Protein AF-A0A3D4YLE2-F1 (afdb_monomer_lite)

Secondary structure (DSSP, 8-state):
-HHHHHHHHHHHHTTS--SSPTT---TT-TTTT-PPPGGG--SSSHHHHHHHHHHHHHHHHHHHHHHHHHHHHHTTHHHHSPPTTHHHHHHHHHHHHTTS-SSPPP--SS-HHHHHHHHHHHHHHHHHHHHHHHHHSTTTTHHHHHHTTSHHHHHHHHHHTT-

Structure (mmCIF, N/CA/C/O backbone):
data_AF-A0A3D4YLE2-F1
#
_entry.id   AF-A0A3D4YLE2-F1
#
loop_
_atom_site.group_PDB
_atom_site.id
_atom_site.type_symbol
_atom_site.label_atom_id
_atom_site.label_alt_id
_atom_site.label_comp_id
_atom_site.label_asym_id
_atom_site.label_entity_id
_atom_site.label_seq_id
_atom_site.pdbx_PDB_ins_code
_atom_site.Cartn_x
_atom_site.Cartn_y
_atom_site.Cartn_z
_atom_site.occupancy
_atom_site.B_iso_or_equiv
_atom_site.auth_seq_id
_atom_site.auth_comp_id
_atom_site.auth_asym_id
_atom_site.auth_atom_id
_atom_site.pdbx_PDB_model_num
ATOM 1 N N . ALA A 1 1 ? -8.815 -11.668 -1.572 1.00 85.31 1 ALA A N 1
ATOM 2 C CA . ALA A 1 1 ? -8.161 -10.562 -2.307 1.00 85.31 1 ALA A CA 1
ATOM 3 C C . ALA A 1 1 ? -6.806 -10.183 -1.700 1.00 85.31 1 ALA A C 1
ATOM 5 O O . ALA A 1 1 ? -5.802 -10.423 -2.354 1.00 85.31 1 ALA A O 1
ATOM 6 N N . ILE A 1 2 ? -6.745 -9.672 -0.459 1.00 91.50 2 ILE A N 1
ATOM 7 C CA . ILE A 1 2 ? -5.508 -9.128 0.153 1.00 91.50 2 ILE A CA 1
ATOM 8 C C . ILE A 1 2 ? -4.336 -10.125 0.164 1.00 91.50 2 ILE A C 1
ATOM 10 O O . ILE A 1 2 ? -3.256 -9.784 -0.297 1.00 91.50 2 ILE A O 1
ATOM 14 N N . ILE A 1 3 ? -4.550 -11.372 0.598 1.00 94.38 3 ILE A N 1
ATOM 15 C CA . ILE A 1 3 ? -3.484 -12.396 0.638 1.00 94.38 3 ILE A CA 1
ATOM 16 C C . ILE A 1 3 ? -2.878 -12.633 -0.754 1.00 94.38 3 ILE A C 1
ATOM 18 O O . ILE A 1 3 ? -1.661 -12.692 -0.907 1.00 94.38 3 ILE A O 1
ATOM 22 N N . ILE A 1 4 ? -3.724 -12.716 -1.786 1.00 95.44 4 ILE A N 1
ATOM 23 C CA . ILE A 1 4 ? -3.273 -12.896 -3.170 1.00 95.44 4 ILE A CA 1
ATOM 24 C C . ILE A 1 4 ? -2.539 -11.641 -3.655 1.00 95.44 4 ILE A C 1
ATOM 26 O O . ILE A 1 4 ? -1.503 -11.773 -4.300 1.00 95.44 4 ILE A O 1
ATOM 30 N N . MET A 1 5 ? -3.025 -10.440 -3.321 1.00 95.75 5 MET A N 1
ATOM 31 C CA . MET A 1 5 ? -2.357 -9.171 -3.646 1.00 95.75 5 MET A CA 1
ATOM 32 C C . MET A 1 5 ? -0.956 -9.101 -3.047 1.00 95.75 5 MET A C 1
ATOM 34 O O . MET A 1 5 ? -0.002 -8.845 -3.777 1.00 95.75 5 MET A O 1
ATOM 38 N N . VAL A 1 6 ? -0.819 -9.388 -1.751 1.00 95.88 6 VAL A N 1
ATOM 39 C CA . VAL A 1 6 ? 0.472 -9.368 -1.054 1.00 95.88 6 VAL A CA 1
ATOM 40 C C . VAL A 1 6 ? 1.393 -10.438 -1.635 1.00 95.88 6 VAL A C 1
ATOM 42 O O . VAL A 1 6 ? 2.472 -10.113 -2.116 1.00 95.88 6 VAL A O 1
ATOM 45 N N . GLY A 1 7 ? 0.955 -11.699 -1.712 1.00 96.12 7 GLY A N 1
ATOM 46 C CA . GLY A 1 7 ? 1.797 -12.787 -2.220 1.00 96.12 7 GLY A CA 1
ATOM 47 C C . GLY A 1 7 ? 2.251 -12.583 -3.671 1.00 96.12 7 GLY A C 1
ATOM 48 O O . GLY A 1 7 ? 3.411 -12.831 -4.011 1.00 96.12 7 GLY A O 1
ATOM 49 N N . SER A 1 8 ? 1.366 -12.097 -4.545 1.00 96.69 8 SER A N 1
ATOM 50 C CA . SER A 1 8 ? 1.731 -11.764 -5.930 1.00 96.69 8 SER A CA 1
ATOM 51 C C . SER A 1 8 ? 2.611 -10.512 -6.014 1.00 96.69 8 SER A C 1
ATOM 53 O O . SER A 1 8 ? 3.547 -10.489 -6.809 1.00 96.69 8 SER A O 1
ATOM 55 N N . GLY A 1 9 ? 2.385 -9.511 -5.158 1.00 95.38 9 GLY A N 1
ATOM 56 C CA . GLY A 1 9 ? 3.215 -8.311 -5.040 1.00 95.38 9 GLY A CA 1
ATOM 57 C C . GLY A 1 9 ? 4.648 -8.633 -4.617 1.00 95.38 9 GLY A C 1
ATOM 58 O O . GLY A 1 9 ? 5.596 -8.162 -5.243 1.00 95.38 9 GLY A O 1
ATOM 59 N N . LEU A 1 10 ? 4.822 -9.527 -3.639 1.00 95.31 10 LEU A N 1
ATOM 60 C CA . LEU A 1 10 ? 6.134 -10.028 -3.217 1.00 95.31 10 LEU A CA 1
ATOM 61 C C . LEU A 1 10 ? 6.848 -10.783 -4.353 1.00 95.31 10 LEU A C 1
ATOM 63 O O . LEU A 1 10 ? 8.051 -10.613 -4.551 1.00 95.31 10 LEU A O 1
ATOM 67 N N . ARG A 1 11 ? 6.119 -11.566 -5.167 1.00 95.31 11 ARG A N 1
ATOM 68 C CA . ARG A 1 11 ? 6.686 -12.213 -6.369 1.00 95.31 11 ARG A CA 1
ATOM 69 C C . ARG A 1 11 ? 7.142 -11.184 -7.410 1.00 95.31 11 ARG A C 1
ATOM 71 O O . ARG A 1 11 ? 8.189 -11.378 -8.022 1.00 95.31 11 ARG A O 1
ATOM 78 N N . ILE A 1 12 ? 6.371 -10.113 -7.614 1.00 94.62 12 ILE A N 1
ATOM 79 C CA . ILE A 1 12 ? 6.715 -9.011 -8.527 1.00 94.62 12 ILE A CA 1
ATOM 80 C C . ILE A 1 12 ? 7.957 -8.270 -8.019 1.00 94.62 12 ILE A C 1
ATOM 82 O O . ILE A 1 12 ? 8.862 -8.000 -8.805 1.00 94.62 12 ILE A O 1
ATOM 86 N N . PHE A 1 13 ? 8.041 -8.000 -6.713 1.00 93.00 13 PHE A N 1
ATOM 87 C CA . PHE A 1 13 ? 9.224 -7.403 -6.092 1.00 93.00 13 PHE A CA 1
ATOM 88 C C . PHE A 1 13 ? 10.471 -8.271 -6.296 1.00 93.00 13 PHE A C 1
ATOM 90 O O . PHE A 1 13 ? 11.515 -7.762 -6.689 1.00 93.00 13 PHE A O 1
ATOM 97 N N . ASN A 1 14 ? 10.347 -9.593 -6.154 1.00 93.19 14 ASN A N 1
ATOM 98 C CA . ASN A 1 14 ? 11.454 -10.527 -6.372 1.00 93.19 14 ASN A CA 1
ATOM 99 C C . ASN A 1 14 ? 12.029 -10.526 -7.797 1.00 93.19 14 ASN A C 1
ATOM 101 O O . ASN A 1 14 ? 13.129 -11.041 -7.987 1.00 93.19 14 ASN A O 1
ATOM 105 N N . ALA A 1 15 ? 11.331 -9.974 -8.796 1.00 91.19 15 ALA A N 1
ATOM 106 C CA . ALA A 1 15 ? 11.894 -9.825 -10.140 1.00 91.19 15 ALA A CA 1
ATOM 107 C C . ALA A 1 15 ? 13.032 -8.794 -10.185 1.00 91.19 15 ALA A C 1
ATOM 109 O O . ALA A 1 15 ? 13.947 -8.914 -10.996 1.00 91.19 15 ALA A O 1
ATOM 110 N N . TYR A 1 16 ? 12.978 -7.791 -9.308 1.00 90.06 16 TYR A N 1
ATOM 111 C CA . TYR A 1 16 ? 14.041 -6.819 -9.098 1.00 90.06 16 TYR A CA 1
ATOM 112 C C . TYR A 1 16 ? 13.979 -6.350 -7.633 1.00 90.06 16 TYR A C 1
ATOM 114 O O . TYR A 1 16 ? 13.294 -5.356 -7.351 1.00 90.06 16 TYR A O 1
ATOM 122 N N . PRO A 1 17 ? 14.638 -7.079 -6.698 1.00 89.50 17 PRO A N 1
ATOM 123 C CA . PRO A 1 17 ? 14.551 -6.865 -5.247 1.00 89.50 17 PRO A CA 1
ATOM 124 C C . PRO A 1 17 ? 15.390 -5.655 -4.803 1.00 89.50 17 PRO A C 1
ATOM 126 O O . PRO A 1 17 ? 16.238 -5.736 -3.919 1.00 89.50 17 PRO A O 1
ATOM 129 N N . ALA A 1 18 ? 15.189 -4.540 -5.492 1.00 89.50 18 ALA A N 1
ATOM 130 C CA . ALA A 1 18 ? 15.843 -3.262 -5.300 1.00 89.50 18 ALA A CA 1
ATOM 131 C C . ALA A 1 18 ? 14.873 -2.145 -5.705 1.00 89.50 18 ALA A C 1
ATOM 133 O O . ALA A 1 18 ? 14.066 -2.283 -6.642 1.00 89.50 18 ALA A O 1
ATOM 134 N N . PHE A 1 19 ? 14.927 -1.034 -4.977 1.00 88.44 19 PHE A N 1
ATOM 135 C CA . PHE A 1 19 ? 14.108 0.141 -5.280 1.00 88.44 19 PHE A CA 1
ATOM 136 C C . PHE A 1 19 ? 14.874 1.118 -6.161 1.00 88.44 19 PHE A C 1
ATOM 138 O O . PHE A 1 19 ? 14.294 1.659 -7.106 1.00 88.44 19 PHE A O 1
ATOM 145 N N . ALA A 1 20 ? 16.169 1.288 -5.889 1.00 84.75 20 ALA A N 1
ATOM 146 C CA . ALA A 1 20 ? 17.043 2.168 -6.643 1.00 84.75 20 ALA A CA 1
ATOM 147 C C . ALA A 1 20 ? 17.345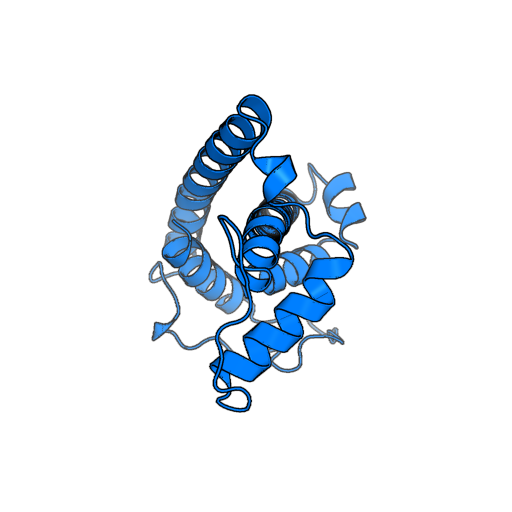 1.631 -8.051 1.00 84.75 20 ALA A C 1
ATOM 149 O O . ALA A 1 20 ? 17.182 0.442 -8.365 1.00 84.75 20 ALA A O 1
ATOM 150 N N . ARG A 1 21 ? 17.781 2.535 -8.937 1.00 81.56 21 ARG A N 1
ATOM 151 C CA . ARG A 1 21 ? 18.272 2.143 -10.261 1.00 81.56 21 ARG A CA 1
ATOM 152 C C . ARG A 1 21 ? 19.571 1.354 -10.109 1.00 81.56 21 ARG A C 1
ATOM 154 O O . ARG A 1 21 ? 20.250 1.419 -9.089 1.00 81.56 21 ARG A O 1
ATOM 161 N N . LYS A 1 22 ? 19.928 0.592 -11.140 1.00 79.50 22 LYS A N 1
ATOM 162 C CA . LYS A 1 22 ? 21.159 -0.204 -11.134 1.00 79.50 22 LYS A CA 1
ATOM 163 C C . LYS A 1 22 ? 22.372 0.713 -10.907 1.00 79.50 22 LYS A C 1
ATOM 165 O O . LYS A 1 22 ? 22.626 1.583 -11.732 1.00 79.50 22 LYS A O 1
ATOM 170 N N . GLY A 1 23 ? 23.112 0.484 -9.821 1.00 76.81 23 GLY A N 1
ATOM 171 C CA . GLY A 1 23 ? 24.288 1.278 -9.438 1.00 76.81 23 GLY A CA 1
ATOM 172 C C . GLY A 1 23 ? 24.012 2.409 -8.439 1.00 76.81 23 GLY A C 1
ATOM 173 O O . GLY A 1 23 ? 24.958 3.020 -7.958 1.00 76.81 23 GLY A O 1
ATOM 174 N N . GLU A 1 24 ? 22.749 2.660 -8.094 1.00 82.12 24 GLU A N 1
ATOM 175 C CA . GLU A 1 24 ? 22.352 3.577 -7.022 1.00 82.12 24 GLU A CA 1
ATOM 176 C C . GLU A 1 24 ? 22.013 2.789 -5.746 1.00 82.12 24 GLU A C 1
ATOM 178 O O . GLU A 1 24 ? 21.621 1.625 -5.814 1.00 82.12 24 GLU A O 1
ATOM 183 N N . MET A 1 25 ? 22.153 3.426 -4.581 1.00 75.94 25 MET A N 1
ATOM 184 C CA . MET A 1 25 ? 21.775 2.850 -3.286 1.00 75.94 25 MET A CA 1
ATOM 185 C C . MET A 1 25 ? 20.470 3.467 -2.789 1.00 75.94 25 MET A C 1
ATOM 187 O O . MET A 1 25 ? 20.304 4.688 -2.841 1.00 75.94 25 MET A O 1
ATOM 191 N N . PHE A 1 26 ? 19.559 2.649 -2.257 1.00 85.50 26 PHE A N 1
ATOM 192 C CA . PHE A 1 26 ? 18.351 3.157 -1.616 1.00 85.50 26 PHE A CA 1
ATOM 193 C C . PHE A 1 26 ? 18.537 3.275 -0.094 1.00 85.50 26 PHE A C 1
ATOM 195 O O . PHE A 1 26 ? 18.742 2.282 0.597 1.00 85.50 26 PHE A O 1
ATOM 202 N N . CYS A 1 27 ? 18.412 4.491 0.453 1.00 83.50 27 CYS A N 1
ATOM 203 C CA . CYS A 1 27 ? 18.633 4.797 1.881 1.00 83.50 27 CYS A CA 1
ATOM 204 C C . CYS A 1 27 ? 17.815 3.951 2.858 1.00 83.50 27 CYS A C 1
ATOM 206 O O . CYS A 1 27 ? 18.183 3.775 4.016 1.00 83.50 27 CYS A O 1
ATOM 208 N N . CYS A 1 28 ? 16.645 3.522 2.404 1.00 84.94 28 CYS A N 1
ATOM 209 C CA . CYS A 1 28 ? 15.512 3.286 3.274 1.00 84.94 28 CYS A CA 1
ATOM 210 C C . CYS A 1 28 ? 15.012 1.834 3.172 1.00 84.94 28 CYS A C 1
ATOM 212 O O . CYS A 1 28 ? 13.902 1.520 3.589 1.00 84.94 28 CYS A O 1
ATOM 214 N N . TYR A 1 29 ? 15.846 0.935 2.630 1.00 85.12 29 TYR A N 1
ATOM 215 C CA . TYR A 1 29 ? 15.583 -0.502 2.575 1.00 85.12 29 TYR A CA 1
ATOM 216 C C . TYR A 1 29 ? 16.881 -1.320 2.733 1.00 85.12 29 TYR A C 1
ATOM 218 O O . TYR A 1 29 ? 17.581 -1.569 1.754 1.00 85.12 29 TYR A O 1
ATOM 226 N N . PRO A 1 30 ? 17.213 -1.792 3.951 1.00 82.38 30 PRO A N 1
ATOM 227 C CA . PRO A 1 30 ? 18.482 -2.479 4.225 1.00 82.38 30 PRO A CA 1
ATOM 228 C C . PRO A 1 30 ? 18.546 -3.920 3.685 1.00 82.38 30 PRO A C 1
ATOM 230 O O . PRO A 1 30 ? 19.587 -4.570 3.770 1.00 82.38 30 PRO A O 1
ATOM 233 N N . PHE A 1 31 ? 17.441 -4.445 3.150 1.00 83.56 31 PHE A N 1
ATOM 234 C CA . PHE A 1 31 ? 17.346 -5.802 2.600 1.00 83.56 31 PHE A CA 1
ATOM 235 C C . PHE A 1 31 ? 17.448 -5.825 1.069 1.00 83.56 31 PHE A C 1
ATOM 237 O O . PHE A 1 31 ? 17.010 -6.780 0.430 1.00 83.56 31 PHE A O 1
ATOM 244 N N . GLU A 1 32 ? 18.008 -4.773 0.471 1.00 83.50 32 GLU A N 1
ATOM 245 C CA . GLU A 1 32 ? 18.223 -4.690 -0.971 1.00 83.50 32 GLU A CA 1
ATOM 246 C C . GLU A 1 32 ? 19.024 -5.908 -1.474 1.00 83.50 32 GLU A C 1
ATOM 248 O O . GLU A 1 32 ? 19.902 -6.438 -0.790 1.00 83.50 32 GLU A O 1
ATOM 253 N N . HIS A 1 33 ? 18.654 -6.409 -2.651 1.00 85.62 33 HIS A N 1
ATOM 254 C CA . HIS A 1 33 ? 19.180 -7.627 -3.278 1.00 85.62 33 HIS A CA 1
ATOM 255 C C . HIS A 1 33 ? 18.888 -8.953 -2.559 1.00 85.62 33 HIS A C 1
ATOM 257 O O . HIS A 1 33 ? 19.305 -10.005 -3.047 1.00 85.62 33 HIS A O 1
ATOM 263 N N . LYS A 1 34 ? 18.125 -8.953 -1.458 1.00 89.81 34 LYS A N 1
ATOM 264 C CA . LYS A 1 34 ? 17.658 -10.189 -0.817 1.00 89.81 34 LYS A CA 1
ATOM 265 C C . LYS A 1 34 ? 16.237 -10.515 -1.285 1.00 89.81 34 LYS A C 1
ATOM 267 O O . LYS A 1 34 ? 15.312 -9.767 -0.971 1.00 89.81 34 LYS A O 1
ATOM 272 N N . PRO A 1 35 ? 16.029 -11.613 -2.033 1.00 90.56 35 PRO A N 1
ATOM 273 C CA . PRO A 1 35 ? 14.691 -11.993 -2.457 1.00 90.56 35 PRO A CA 1
ATOM 274 C C . PRO A 1 35 ? 13.857 -12.459 -1.260 1.00 90.56 35 PRO A C 1
ATOM 276 O O . PRO A 1 35 ? 14.352 -13.104 -0.335 1.00 90.56 35 PRO A O 1
ATOM 279 N N . ILE A 1 36 ? 12.560 -12.178 -1.315 1.00 91.44 36 ILE A N 1
ATOM 280 C CA . ILE A 1 36 ? 11.570 -12.679 -0.367 1.00 91.44 36 ILE A CA 1
ATOM 281 C C . ILE A 1 36 ? 11.437 -14.204 -0.536 1.00 91.44 36 ILE A C 1
ATOM 283 O O . ILE A 1 36 ? 11.393 -14.679 -1.679 1.00 91.44 36 ILE A O 1
ATOM 287 N N . PRO A 1 37 ? 11.340 -14.990 0.554 1.00 93.56 37 PRO A N 1
ATOM 288 C CA . PRO A 1 37 ? 11.185 -16.439 0.474 1.00 93.56 37 PRO A CA 1
ATOM 289 C C . PRO A 1 37 ? 10.017 -16.880 -0.417 1.00 93.56 37 PRO A C 1
ATOM 291 O O . PRO A 1 37 ? 8.908 -16.361 -0.309 1.00 93.56 37 PRO A O 1
ATOM 294 N N . ALA A 1 38 ? 10.246 -17.880 -1.274 1.00 90.19 38 ALA A N 1
ATOM 295 C CA . ALA A 1 38 ? 9.274 -18.298 -2.289 1.00 90.19 38 ALA A CA 1
ATOM 296 C C . ALA A 1 38 ? 7.924 -18.763 -1.710 1.00 90.19 38 ALA A C 1
ATOM 298 O O . ALA A 1 38 ? 6.894 -18.562 -2.349 1.00 90.19 38 ALA A O 1
ATOM 299 N N . TRP A 1 39 ? 7.912 -19.319 -0.494 1.00 92.56 39 TRP A N 1
ATOM 300 C CA . TRP A 1 39 ? 6.698 -19.775 0.194 1.00 92.56 39 TRP A CA 1
ATOM 301 C C . TRP A 1 39 ? 5.756 -18.632 0.614 1.00 92.56 39 TRP A C 1
ATOM 303 O O . TRP A 1 39 ? 4.575 -18.877 0.839 1.00 92.56 39 TRP A O 1
ATOM 313 N N . LEU A 1 40 ? 6.247 -17.388 0.673 1.00 93.31 40 LEU A N 1
ATOM 314 C CA . LEU A 1 40 ? 5.427 -16.186 0.873 1.00 93.31 40 LEU A CA 1
ATOM 315 C C . LEU A 1 40 ? 4.881 -15.612 -0.441 1.00 93.31 40 LEU A C 1
ATOM 317 O O . LEU A 1 40 ? 4.078 -14.681 -0.425 1.00 93.31 40 LEU A O 1
ATOM 321 N N . THR A 1 41 ? 5.336 -16.123 -1.588 1.00 94.75 41 THR A N 1
ATOM 322 C CA . THR A 1 41 ? 5.002 -15.570 -2.903 1.00 94.75 41 THR A CA 1
ATOM 323 C C . THR A 1 41 ? 3.898 -16.358 -3.602 1.00 94.75 41 THR A C 1
ATOM 325 O O . THR A 1 41 ? 3.735 -17.556 -3.390 1.00 94.75 41 THR A O 1
ATOM 328 N N . PHE A 1 42 ? 3.148 -15.691 -4.480 1.00 95.62 42 PHE A N 1
ATOM 329 C CA . PHE A 1 42 ? 2.044 -16.286 -5.235 1.00 95.62 42 PHE A CA 1
ATOM 330 C C . PHE A 1 42 ? 2.163 -15.998 -6.740 1.00 95.62 42 PHE A C 1
ATOM 332 O O . PHE A 1 42 ? 2.743 -14.995 -7.152 1.00 95.62 42 PHE A O 1
ATOM 339 N N . GLY A 1 43 ? 1.595 -16.878 -7.573 1.00 92.38 43 GLY A N 1
ATOM 340 C CA . GLY A 1 43 ? 1.517 -16.710 -9.032 1.00 92.38 43 GLY A CA 1
ATOM 341 C C . GLY A 1 43 ? 2.541 -17.507 -9.848 1.00 92.38 43 GLY A C 1
ATOM 342 O O . GLY A 1 43 ? 2.506 -17.449 -11.075 1.00 92.38 43 GLY A O 1
ATOM 343 N N . GLY A 1 44 ? 3.430 -18.266 -9.193 1.00 91.94 44 GLY A N 1
ATOM 344 C CA . GLY A 1 44 ? 4.387 -19.194 -9.816 1.00 91.94 44 GLY A CA 1
ATOM 345 C C . GLY A 1 44 ? 5.551 -18.501 -10.532 1.00 91.94 44 GLY A C 1
ATOM 346 O O . GLY A 1 44 ? 6.704 -18.642 -10.137 1.00 91.94 44 GLY A O 1
ATOM 347 N N . TRP A 1 45 ? 5.260 -17.671 -11.525 1.00 92.69 45 TRP A N 1
ATOM 348 C CA . TRP A 1 45 ? 6.208 -16.926 -12.357 1.00 92.69 45 TRP A CA 1
ATOM 349 C C . TRP A 1 45 ? 5.794 -15.451 -12.461 1.00 92.69 45 TRP A C 1
ATOM 351 O O . TRP A 1 45 ? 4.715 -15.074 -12.004 1.00 92.69 45 TRP A O 1
ATOM 361 N N . LEU A 1 46 ? 6.641 -14.600 -13.050 1.00 93.81 46 LEU A N 1
ATOM 362 C CA . LEU A 1 46 ? 6.398 -13.151 -13.089 1.00 93.81 46 LEU A CA 1
ATOM 363 C C . LEU A 1 46 ? 5.096 -12.784 -13.818 1.00 93.81 46 LEU A C 1
ATOM 365 O O . LEU A 1 46 ? 4.325 -11.969 -13.315 1.00 93.81 46 LEU A O 1
ATOM 369 N N . GLY A 1 47 ? 4.831 -13.395 -14.977 1.00 95.69 47 GLY A N 1
ATOM 370 C CA . GLY A 1 47 ? 3.595 -13.156 -15.729 1.00 95.69 47 GLY A CA 1
ATOM 371 C C . GLY A 1 47 ? 2.355 -13.537 -14.919 1.00 95.69 47 GLY A C 1
ATOM 372 O O . GLY A 1 47 ? 1.456 -12.720 -14.735 1.00 95.69 47 GLY A O 1
ATOM 373 N N . GLY A 1 48 ? 2.348 -14.745 -14.349 1.00 95.75 48 GLY A N 1
ATOM 374 C CA . GLY A 1 48 ? 1.242 -15.248 -13.530 1.00 95.75 48 GLY A CA 1
ATOM 375 C C . GLY A 1 48 ? 0.979 -14.391 -12.294 1.00 95.75 48 GLY A C 1
ATOM 376 O O . GLY A 1 48 ? -0.171 -14.054 -12.017 1.00 95.75 48 GLY A O 1
ATOM 377 N N . ALA A 1 49 ? 2.034 -13.965 -11.595 1.00 96.38 49 ALA A N 1
ATOM 378 C CA . ALA A 1 49 ? 1.907 -13.044 -10.471 1.00 96.38 49 ALA A CA 1
ATOM 379 C C . ALA A 1 49 ? 1.272 -11.716 -10.891 1.00 96.38 49 ALA A C 1
ATOM 381 O O . ALA A 1 49 ? 0.329 -11.272 -10.244 1.00 96.38 49 ALA A O 1
ATOM 382 N N . ARG A 1 50 ? 1.713 -11.117 -12.004 1.00 95.62 50 ARG A N 1
ATOM 383 C CA . ARG A 1 50 ? 1.125 -9.871 -12.521 1.00 95.62 50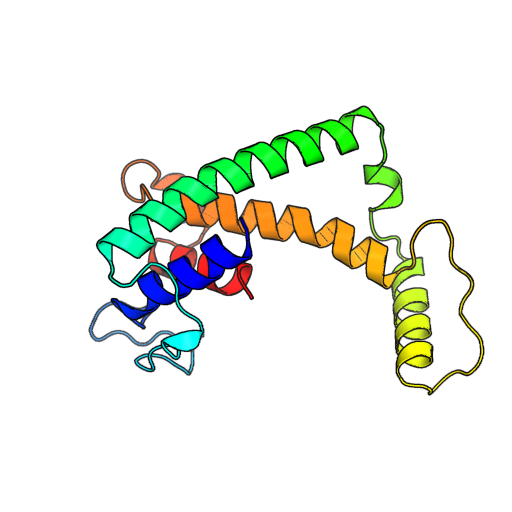 ARG A CA 1
ATOM 384 C C . ARG A 1 50 ? -0.354 -10.028 -12.866 1.00 95.62 50 ARG A C 1
ATOM 386 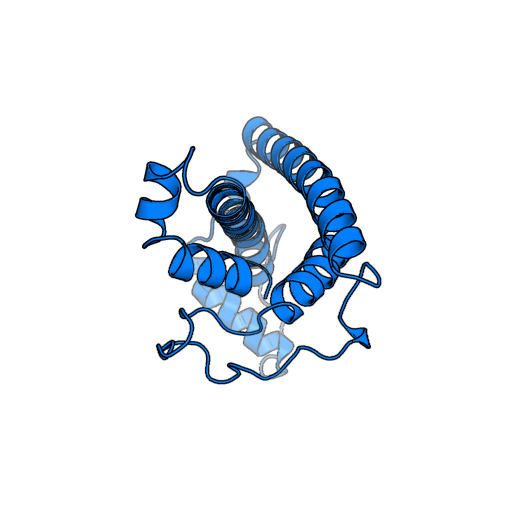O O . ARG A 1 50 ? -1.143 -9.176 -12.472 1.00 95.62 50 ARG A O 1
ATOM 393 N N . HIS A 1 51 ? -0.746 -11.103 -13.551 1.00 96.75 51 HIS A N 1
ATOM 394 C CA . HIS A 1 51 ? -2.153 -11.338 -13.897 1.00 96.75 51 HIS A CA 1
ATOM 395 C C . HIS A 1 51 ? -3.043 -11.436 -12.654 1.00 96.75 51 HIS A C 1
ATOM 397 O O . HIS A 1 51 ? -4.053 -10.737 -12.568 1.00 96.75 51 HIS A O 1
ATOM 403 N N . TRP A 1 52 ? -2.641 -12.239 -11.665 1.00 97.12 52 TRP A N 1
ATOM 404 C CA . TRP A 1 52 ? -3.385 -12.366 -10.411 1.00 97.12 52 TRP A CA 1
ATOM 405 C C . TRP A 1 52 ? -3.407 -11.074 -9.599 1.00 97.12 52 TRP A C 1
ATOM 407 O O . TRP A 1 52 ? -4.440 -10.745 -9.015 1.00 97.12 52 TRP A O 1
ATOM 417 N N . HIS A 1 53 ? -2.304 -10.325 -9.595 1.00 97.00 53 HIS A N 1
ATOM 418 C CA . HIS A 1 53 ? -2.219 -9.043 -8.909 1.00 97.00 53 HIS A CA 1
ATOM 419 C C . HIS A 1 53 ? -3.203 -8.035 -9.507 1.00 97.00 53 HIS A C 1
ATOM 421 O O . HIS A 1 53 ? -4.022 -7.474 -8.790 1.00 97.00 53 HIS A O 1
ATOM 427 N N . PHE A 1 54 ? -3.215 -7.855 -10.830 1.00 95.62 54 PHE A N 1
ATOM 428 C CA . PHE A 1 54 ? -4.154 -6.926 -11.464 1.00 95.62 54 PHE A CA 1
ATOM 429 C C . PHE A 1 54 ? -5.614 -7.381 -11.347 1.00 95.62 54 PHE A C 1
ATOM 431 O O . PHE A 1 54 ? -6.494 -6.548 -11.142 1.00 95.62 54 PHE A O 1
ATOM 438 N N . ALA A 1 55 ? -5.890 -8.687 -11.413 1.00 96.12 55 ALA A N 1
ATOM 439 C CA . ALA A 1 55 ? -7.241 -9.207 -11.199 1.00 96.12 55 ALA A CA 1
ATOM 440 C C . ALA A 1 55 ? -7.748 -8.897 -9.779 1.00 96.12 55 ALA A C 1
ATOM 442 O O . ALA A 1 55 ? -8.859 -8.399 -9.593 1.00 96.12 55 ALA A O 1
ATOM 443 N N . MET A 1 56 ? -6.915 -9.146 -8.765 1.00 96.94 56 MET A N 1
ATOM 444 C CA . MET A 1 56 ? -7.278 -8.892 -7.370 1.00 96.94 56 MET A CA 1
ATOM 445 C C . MET A 1 56 ? -7.227 -7.409 -6.992 1.00 96.94 56 MET A C 1
ATOM 447 O O . MET A 1 56 ? -7.917 -7.020 -6.051 1.00 96.94 56 MET A O 1
ATOM 451 N N . MET A 1 57 ? -6.484 -6.580 -7.731 1.00 95.44 57 MET A N 1
ATOM 452 C CA . MET A 1 57 ? -6.468 -5.124 -7.575 1.00 95.44 57 MET A CA 1
ATOM 453 C C . MET A 1 57 ? -7.866 -4.553 -7.806 1.00 95.44 57 MET A C 1
ATOM 455 O O . MET A 1 57 ? -8.361 -3.804 -6.969 1.00 95.44 57 MET A O 1
ATOM 459 N N . TRP A 1 58 ? -8.533 -4.952 -8.894 1.00 94.25 58 TRP A N 1
ATOM 460 C CA . TRP A 1 58 ? -9.902 -4.515 -9.175 1.00 94.25 58 TRP A CA 1
ATOM 461 C C . TRP A 1 58 ? -10.893 -5.038 -8.139 1.00 94.25 58 TRP A C 1
ATOM 463 O O . TRP A 1 58 ? -11.730 -4.276 -7.661 1.00 94.25 58 TRP A O 1
ATOM 473 N N . ALA A 1 59 ? -10.758 -6.300 -7.720 1.00 95.94 59 ALA A N 1
ATOM 474 C CA . ALA A 1 59 ? -11.586 -6.844 -6.647 1.00 95.94 59 ALA A CA 1
ATOM 475 C C . ALA A 1 59 ? -11.421 -6.042 -5.343 1.00 95.94 59 ALA A C 1
ATOM 477 O O . ALA A 1 59 ? -12.416 -5.712 -4.701 1.00 95.94 59 ALA A O 1
ATOM 478 N N . LEU A 1 60 ? -10.187 -5.694 -4.964 1.00 94.12 60 LEU A N 1
ATOM 479 C CA . LEU A 1 60 ? -9.897 -4.878 -3.785 1.00 94.12 60 LEU A CA 1
ATOM 480 C C . LEU A 1 60 ? -10.465 -3.460 -3.927 1.00 94.12 60 LEU A C 1
ATOM 482 O O . LEU A 1 60 ? -11.117 -2.984 -3.004 1.00 94.12 60 LEU A O 1
ATOM 486 N N . ALA A 1 61 ? -10.252 -2.809 -5.072 1.00 94.31 61 ALA A N 1
ATOM 487 C CA . ALA A 1 61 ? -10.714 -1.448 -5.329 1.00 94.31 61 ALA A CA 1
ATOM 488 C C . ALA A 1 61 ? -12.246 -1.344 -5.289 1.00 94.31 61 ALA A C 1
ATOM 490 O O . ALA A 1 61 ? -12.780 -0.461 -4.621 1.00 94.31 61 ALA A O 1
ATOM 491 N N . VAL A 1 62 ? -12.958 -2.276 -5.933 1.00 95.62 62 VAL A N 1
ATOM 492 C CA . VAL A 1 62 ? -14.429 -2.306 -5.928 1.00 95.62 62 VAL A CA 1
ATOM 493 C C . VAL A 1 62 ? -14.965 -2.577 -4.522 1.00 95.62 62 VAL A C 1
ATOM 495 O O . VAL A 1 62 ? -15.827 -1.839 -4.054 1.00 95.62 62 VAL A O 1
ATOM 498 N N . ASN A 1 63 ? -14.428 -3.578 -3.812 1.00 95.69 63 ASN A N 1
ATOM 499 C CA . ASN A 1 63 ? -14.843 -3.859 -2.431 1.00 95.69 63 ASN A CA 1
ATOM 500 C C . ASN A 1 63 ? -14.568 -2.670 -1.501 1.00 95.69 63 ASN A C 1
ATOM 502 O O . ASN A 1 63 ? -15.423 -2.309 -0.694 1.00 95.69 63 ASN A O 1
ATOM 506 N N . GLY A 1 64 ? -13.402 -2.034 -1.634 1.00 93.94 64 GLY A N 1
ATOM 507 C CA . GLY A 1 64 ? -13.046 -0.843 -0.870 1.00 93.94 64 GLY A CA 1
ATOM 508 C C . GLY A 1 64 ? -13.992 0.325 -1.148 1.00 93.94 64 GLY A C 1
ATOM 509 O O . GLY A 1 64 ? -14.445 0.974 -0.211 1.00 93.94 64 GLY A O 1
ATOM 510 N N . LEU A 1 65 ? -14.354 0.556 -2.411 1.00 95.44 65 LEU A N 1
ATOM 511 C CA . LEU A 1 65 ? -15.290 1.614 -2.790 1.00 95.44 65 LEU A CA 1
ATOM 512 C C . LEU A 1 65 ? -16.701 1.364 -2.244 1.00 95.44 65 LEU A C 1
ATOM 514 O O . LEU A 1 65 ? -17.316 2.285 -1.708 1.00 95.44 65 LEU A O 1
ATOM 518 N N . VAL A 1 66 ? -17.200 0.127 -2.334 1.00 95.88 66 VAL A N 1
ATOM 519 C CA . VAL A 1 66 ? -18.494 -0.263 -1.748 1.00 95.88 66 VAL A CA 1
ATOM 520 C C . VAL A 1 66 ? -18.483 -0.039 -0.236 1.00 95.88 66 VAL A C 1
ATOM 522 O O . VAL A 1 66 ? -19.395 0.589 0.296 1.00 95.88 66 VAL A O 1
ATOM 525 N N . TYR A 1 67 ? -17.426 -0.480 0.448 1.00 93.38 67 TYR A N 1
ATOM 526 C CA . TYR A 1 67 ? -17.264 -0.302 1.891 1.00 93.38 67 TYR A CA 1
ATOM 527 C C . TYR A 1 67 ? -17.221 1.178 2.303 1.00 93.38 67 TYR A C 1
ATOM 529 O O . TYR A 1 67 ? -17.947 1.594 3.205 1.00 93.38 67 TYR A O 1
ATOM 537 N N . LEU A 1 68 ? -16.419 1.994 1.613 1.00 93.31 68 LEU A N 1
ATOM 538 C CA . LEU A 1 68 ? -16.318 3.430 1.878 1.00 93.31 68 LEU A CA 1
ATOM 539 C C . LEU A 1 68 ? -17.647 4.149 1.635 1.00 93.31 68 LEU A C 1
ATOM 541 O O . LEU A 1 68 ? -18.045 4.990 2.438 1.00 93.31 68 LEU A O 1
ATOM 545 N N . THR A 1 69 ? -18.352 3.786 0.562 1.00 94.75 69 THR A N 1
ATOM 546 C CA . THR A 1 69 ? -19.673 4.339 0.240 1.00 94.75 69 THR A CA 1
ATOM 547 C C . THR A 1 69 ? -20.683 3.974 1.323 1.00 94.75 69 THR A C 1
ATOM 549 O O . THR A 1 69 ? -21.399 4.844 1.812 1.00 94.75 69 THR A O 1
ATOM 552 N N . PHE A 1 70 ? -20.702 2.712 1.759 1.00 94.50 70 PHE A N 1
ATOM 553 C CA . PHE A 1 70 ? -21.581 2.248 2.828 1.00 94.50 70 PHE A CA 1
ATOM 554 C C . PHE A 1 70 ? -21.365 3.043 4.121 1.00 94.50 70 PHE A C 1
ATOM 556 O O . PHE A 1 70 ? -22.319 3.593 4.672 1.00 94.50 70 PHE A O 1
ATOM 563 N N . ILE A 1 71 ? -20.112 3.170 4.562 1.00 91.88 71 ILE A N 1
ATOM 564 C CA . ILE A 1 71 ? -19.751 3.893 5.787 1.00 91.88 71 ILE A CA 1
ATOM 565 C C . ILE A 1 71 ? -20.067 5.384 5.693 1.00 91.88 71 ILE A C 1
ATOM 567 O O . ILE A 1 71 ? -20.508 5.987 6.675 1.00 91.88 71 ILE A O 1
ATOM 571 N N . TYR A 1 72 ? -19.830 5.991 4.531 1.00 91.75 72 TYR A N 1
ATOM 572 C CA . TYR A 1 72 ? -20.131 7.398 4.308 1.00 91.75 72 TYR A CA 1
ATOM 573 C C . TYR A 1 72 ? -21.640 7.661 4.392 1.00 91.75 72 TYR A C 1
ATOM 575 O O . TYR A 1 72 ? -22.058 8.547 5.137 1.00 91.75 72 TYR A O 1
ATOM 583 N N . LEU A 1 73 ? -22.451 6.850 3.701 1.00 94.38 73 LEU A N 1
ATOM 584 C CA . LEU A 1 73 ? -23.909 6.996 3.656 1.00 94.38 73 LEU A CA 1
ATOM 585 C C . LEU A 1 73 ? -24.582 6.724 5.008 1.00 94.38 73 LEU A C 1
ATOM 587 O O . LEU A 1 73 ? -25.532 7.417 5.360 1.00 94.38 73 LEU A O 1
ATOM 591 N N . HIS A 1 74 ? -24.083 5.759 5.785 1.00 92.38 74 HIS A N 1
ATOM 592 C CA . HIS A 1 74 ? -24.651 5.414 7.096 1.00 92.38 74 HIS A CA 1
ATOM 593 C C . HIS A 1 74 ? -24.066 6.243 8.251 1.00 92.38 74 HIS A C 1
ATOM 595 O O . HIS A 1 74 ? -24.481 6.092 9.396 1.00 92.38 74 HIS A O 1
ATOM 601 N N . GLY A 1 75 ? -23.095 7.123 7.979 1.00 87.00 75 GLY A N 1
ATOM 602 C CA . GLY A 1 75 ? -22.478 7.983 8.993 1.00 87.00 75 GLY A CA 1
ATOM 603 C C . GLY A 1 75 ? -21.570 7.255 9.992 1.00 87.00 75 GLY A C 1
ATOM 604 O O . GLY A 1 75 ? -21.087 7.887 10.934 1.00 87.00 75 GLY A O 1
ATOM 605 N N . GLU A 1 76 ? -21.282 5.967 9.779 1.00 85.00 76 GLU A N 1
ATOM 606 C CA . GLU A 1 76 ? -20.477 5.140 10.690 1.00 85.00 76 GLU A CA 1
ATOM 607 C C . GLU A 1 76 ? -19.027 5.633 10.820 1.00 85.00 76 GLU A C 1
ATOM 609 O O . GLU A 1 76 ? -18.363 5.372 11.823 1.00 85.00 76 GLU A O 1
ATOM 614 N N . TRP A 1 77 ? -18.533 6.424 9.859 1.00 83.06 77 TRP A N 1
ATOM 615 C CA . TRP A 1 77 ? -17.187 7.004 9.919 1.00 83.06 77 TRP A CA 1
ATOM 616 C C . TRP A 1 77 ? -16.980 7.862 11.174 1.00 83.06 77 TRP A C 1
ATOM 618 O O . TRP A 1 77 ? -15.871 7.919 11.702 1.00 83.06 77 TRP A O 1
ATOM 628 N N . ARG A 1 78 ? -18.043 8.488 11.695 1.00 82.75 78 ARG A N 1
ATOM 629 C CA . ARG A 1 78 ? -17.997 9.364 12.880 1.00 82.75 78 ARG A CA 1
ATOM 630 C C . ARG A 1 78 ? -17.642 8.604 14.161 1.00 82.75 78 ARG A C 1
ATOM 632 O O . ARG A 1 78 ? -17.115 9.203 15.104 1.00 82.75 78 ARG A O 1
ATOM 639 N N . ASP A 1 79 ? -17.908 7.301 14.182 1.00 80.19 79 ASP A N 1
ATOM 640 C CA . ASP A 1 79 ? -17.582 6.413 15.298 1.00 80.19 79 ASP A CA 1
ATOM 641 C C . ASP A 1 79 ? -16.177 5.810 15.186 1.00 80.19 79 ASP A C 1
ATOM 643 O O . ASP A 1 79 ? -15.600 5.408 16.203 1.00 80.19 79 ASP A O 1
ATOM 647 N N . LEU A 1 80 ? -15.623 5.783 13.969 1.00 80.38 80 LEU A N 1
ATOM 648 C CA . LEU A 1 80 ? -14.294 5.253 13.664 1.00 80.38 80 LEU A CA 1
ATOM 649 C C . LEU A 1 80 ? -13.181 6.291 13.840 1.00 80.38 80 LEU A C 1
ATOM 651 O O . LEU A 1 80 ? -12.060 5.910 14.162 1.00 80.38 80 LEU A O 1
ATOM 655 N N . VAL A 1 81 ? -13.468 7.587 13.658 1.00 81.94 81 VAL A N 1
ATOM 656 C CA . VAL A 1 81 ? -12.463 8.657 13.795 1.00 81.94 81 VAL A CA 1
ATOM 657 C C . VAL A 1 81 ? -11.857 8.658 15.210 1.00 81.94 81 VAL A C 1
ATOM 659 O O . VAL A 1 81 ? -12.596 8.874 16.180 1.00 81.94 81 VAL A O 1
ATOM 662 N N . PRO A 1 82 ? -10.525 8.478 15.342 1.00 79.38 82 PRO A N 1
ATOM 663 C CA . PRO A 1 82 ? -9.850 8.513 16.633 1.00 79.38 82 PRO A CA 1
ATOM 664 C C . PRO A 1 82 ? -10.019 9.871 17.320 1.00 79.38 82 PRO A C 1
ATOM 666 O O . PRO A 1 82 ? -9.798 10.928 16.726 1.00 79.38 82 PRO A O 1
ATOM 669 N N . ARG A 1 83 ? -10.394 9.853 18.599 1.00 81.81 83 ARG A N 1
ATOM 670 C CA . ARG A 1 83 ? -10.547 11.045 19.447 1.00 81.81 83 ARG A CA 1
ATOM 671 C C . ARG A 1 83 ? -9.337 11.199 20.366 1.00 81.81 83 ARG A C 1
ATOM 673 O O . ARG A 1 83 ? -8.656 10.232 20.682 1.00 81.81 83 ARG A O 1
ATOM 680 N N . ARG A 1 84 ? -9.086 12.415 20.873 1.00 75.94 84 ARG A N 1
ATOM 681 C CA . ARG A 1 84 ? -7.932 12.690 21.764 1.00 75.94 84 ARG A CA 1
ATOM 682 C C . ARG A 1 84 ? -7.876 11.776 23.003 1.00 75.94 84 ARG A C 1
ATOM 684 O O . ARG A 1 84 ? -6.785 11.447 23.455 1.00 75.94 84 ARG A O 1
ATOM 691 N N . GLY A 1 85 ? -9.028 11.348 23.529 1.00 75.69 85 GLY A N 1
ATOM 692 C CA . GLY A 1 85 ? -9.113 10.400 24.651 1.00 75.69 85 GLY A CA 1
ATOM 693 C C . GLY A 1 85 ? -8.686 8.968 24.301 1.00 75.69 85 GLY A C 1
ATOM 694 O O . GLY A 1 85 ? -8.137 8.270 25.153 1.00 75.69 85 GLY A O 1
ATOM 695 N N . ASP A 1 86 ? -8.817 8.571 23.032 1.00 78.50 86 ASP A N 1
ATOM 696 C CA . ASP A 1 86 ? -8.578 7.199 22.576 1.00 78.50 86 ASP A CA 1
ATOM 697 C C . ASP A 1 86 ? -7.098 6.803 22.683 1.00 78.50 86 ASP A C 1
ATOM 699 O O . ASP A 1 86 ? -6.784 5.622 22.794 1.00 78.50 86 ASP A O 1
ATOM 703 N N . ILE A 1 87 ? -6.167 7.764 22.710 1.00 78.75 87 ILE A N 1
ATOM 704 C CA . ILE A 1 87 ? -4.734 7.489 22.913 1.00 78.75 87 ILE A CA 1
ATOM 705 C C . ILE A 1 87 ? -4.499 6.920 24.317 1.00 78.75 87 ILE A C 1
ATOM 707 O O . ILE A 1 87 ? -3.814 5.907 24.484 1.00 78.75 87 ILE A O 1
ATOM 711 N N . ARG A 1 88 ? -5.096 7.546 25.340 1.00 81.81 88 ARG A N 1
ATOM 712 C CA . ARG A 1 88 ? -4.993 7.072 26.724 1.00 81.81 88 ARG A CA 1
ATOM 713 C C . ARG A 1 88 ? -5.655 5.706 26.858 1.00 81.81 88 ARG A C 1
ATOM 715 O O . ARG A 1 88 ? -5.061 4.813 27.459 1.00 81.81 88 ARG A O 1
ATOM 722 N N . ASP A 1 89 ? -6.832 5.533 26.271 1.00 80.88 89 ASP A N 1
ATOM 723 C CA . ASP A 1 89 ? -7.584 4.280 26.348 1.00 80.88 89 ASP A CA 1
ATOM 724 C C . ASP A 1 89 ? -6.890 3.148 25.584 1.00 80.88 89 ASP A C 1
ATOM 726 O O . ASP A 1 89 ? -6.843 2.019 26.068 1.00 80.88 89 ASP A O 1
ATOM 730 N N . SER A 1 90 ? -6.236 3.456 24.462 1.00 81.88 90 SER A N 1
ATOM 731 C CA . SER A 1 90 ? -5.385 2.517 23.723 1.00 81.88 90 SER A CA 1
ATOM 732 C C . SER A 1 90 ? -4.210 2.045 24.573 1.00 81.88 90 SER A C 1
ATOM 734 O O . SER A 1 90 ? -3.964 0.846 24.664 1.00 81.88 90 SER A O 1
ATOM 736 N N . LEU A 1 91 ? -3.522 2.955 25.274 1.00 83.00 91 LEU A N 1
ATOM 737 C CA . LEU A 1 91 ? -2.435 2.589 26.190 1.00 83.00 91 LEU A CA 1
ATOM 738 C C . LEU A 1 91 ? -2.930 1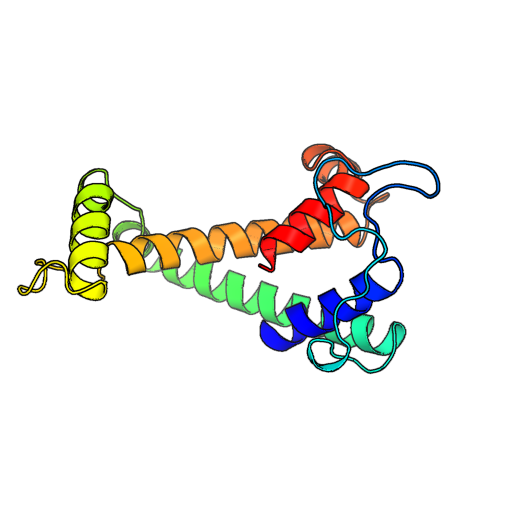.736 27.364 1.00 83.00 91 LEU A C 1
ATOM 740 O O . LEU A 1 91 ? -2.241 0.810 27.792 1.00 83.00 91 LEU A O 1
ATOM 744 N N . GLN A 1 92 ? -4.118 2.030 27.895 1.00 84.00 92 GLN A N 1
ATOM 745 C CA . GLN A 1 92 ? -4.738 1.209 28.938 1.00 84.00 92 GLN A CA 1
ATOM 746 C C . GLN A 1 92 ? -5.105 -0.183 28.415 1.00 84.00 92 GLN A C 1
ATOM 748 O O . GLN A 1 92 ? -4.897 -1.169 29.121 1.00 84.00 92 GLN A O 1
ATOM 753 N N . MET A 1 93 ? -5.578 -0.273 27.172 1.00 84.56 93 MET A N 1
ATOM 754 C CA . MET A 1 93 ? -5.907 -1.535 26.517 1.00 84.56 93 MET A CA 1
ATOM 755 C C . MET A 1 93 ? -4.655 -2.376 26.235 1.00 84.56 93 MET A C 1
ATOM 757 O O . MET A 1 93 ? -4.635 -3.569 26.521 1.00 84.56 93 MET A O 1
ATOM 761 N N . VAL A 1 94 ? -3.560 -1.753 25.787 1.00 85.50 94 VAL A N 1
ATOM 762 C CA . VAL A 1 94 ? -2.255 -2.421 25.639 1.00 85.50 94 VAL A CA 1
ATOM 763 C C . VAL A 1 94 ? -1.759 -2.958 26.982 1.00 85.50 94 VAL A C 1
ATOM 765 O O . VAL A 1 94 ? -1.278 -4.087 27.049 1.00 85.50 94 VAL A O 1
ATOM 768 N N . LYS A 1 95 ? -1.903 -2.197 28.075 1.00 85.75 95 LYS A N 1
ATOM 769 C CA . LYS A 1 95 ? -1.546 -2.668 29.427 1.00 85.75 95 LYS A CA 1
ATOM 770 C C . LYS A 1 95 ? -2.378 -3.869 29.865 1.00 85.75 95 LYS A C 1
ATOM 772 O O . LYS A 1 95 ? -1.838 -4.760 30.512 1.00 85.75 95 LYS A O 1
ATOM 777 N N . PHE A 1 96 ? -3.660 -3.902 29.512 1.00 86.38 96 PHE A N 1
ATOM 778 C CA . PHE A 1 96 ? -4.522 -5.052 29.768 1.00 86.38 96 PHE A CA 1
ATOM 779 C C . PHE A 1 96 ? -4.067 -6.285 28.969 1.00 86.38 96 PHE A C 1
ATOM 781 O O . PHE A 1 96 ? -3.809 -7.328 29.561 1.00 86.38 96 PHE A O 1
ATOM 788 N N . TYR A 1 97 ? -3.837 -6.152 27.657 1.00 86.88 97 TYR A N 1
ATOM 789 C CA . TYR A 1 97 ? -3.366 -7.265 26.817 1.00 86.88 97 TYR A CA 1
ATOM 790 C C . TYR A 1 97 ? -1.948 -7.749 27.144 1.00 86.88 97 TYR A C 1
ATOM 792 O O . TYR A 1 97 ? -1.627 -8.910 26.918 1.00 86.88 97 TYR A O 1
ATOM 800 N N . THR A 1 98 ? -1.099 -6.888 27.706 1.00 90.06 98 THR A N 1
ATOM 801 C CA . THR A 1 98 ? 0.238 -7.260 28.206 1.00 90.06 98 THR A CA 1
ATOM 802 C C . THR A 1 98 ? 0.216 -7.751 29.657 1.00 90.06 98 THR A C 1
ATOM 804 O O . THR A 1 98 ? 1.266 -7.838 30.288 1.00 90.06 98 THR A O 1
ATOM 807 N N . PHE A 1 99 ? -0.971 -8.048 30.204 1.00 86.94 99 PHE A N 1
ATOM 808 C CA . PHE A 1 99 ? -1.190 -8.528 31.575 1.00 86.94 99 PHE A CA 1
ATOM 809 C C . PHE A 1 99 ? -0.642 -7.601 32.676 1.00 86.94 99 PHE A C 1
ATOM 811 O O . PHE A 1 99 ? -0.523 -7.986 33.838 1.00 86.94 99 PHE A O 1
ATOM 818 N N . ARG A 1 100 ? -0.347 -6.341 32.337 1.00 85.00 100 ARG A N 1
ATOM 819 C CA . ARG A 1 100 ? 0.094 -5.284 33.263 1.00 85.00 100 ARG A CA 1
ATOM 820 C C . ARG A 1 100 ? -1.067 -4.604 33.986 1.00 85.00 100 ARG A C 1
ATOM 822 O O . ARG A 1 100 ? -0.842 -3.790 34.879 1.00 85.00 100 ARG A O 1
ATOM 829 N N . ARG A 1 101 ? -2.300 -4.915 33.587 1.00 81.81 101 ARG A N 1
ATOM 830 C CA . ARG A 1 101 ? -3.553 -4.491 34.212 1.00 81.81 101 ARG A CA 1
ATOM 831 C C . ARG A 1 101 ? -4.514 -5.679 34.230 1.00 81.81 101 ARG A C 1
ATOM 833 O O . ARG A 1 101 ? -4.621 -6.375 33.228 1.00 81.81 101 ARG A O 1
ATOM 840 N N . LYS A 1 102 ? -5.210 -5.887 35.353 1.00 76.75 102 LYS A N 1
ATOM 841 C CA . LYS A 1 102 ? -6.180 -6.983 35.520 1.00 76.75 102 LYS A CA 1
ATOM 842 C C . LYS A 1 102 ? -7.582 -6.619 35.034 1.00 76.75 102 LYS A C 1
ATO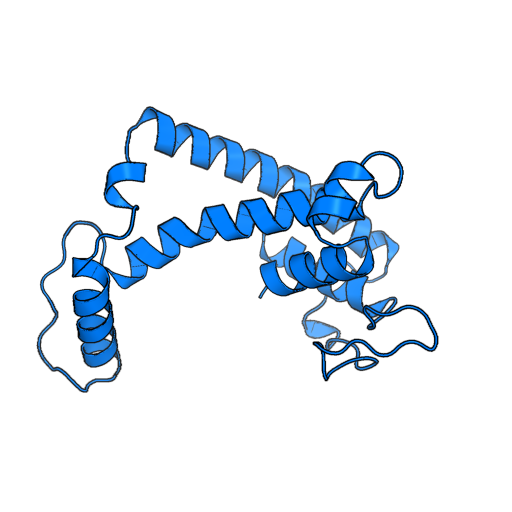M 844 O O . LYS A 1 102 ? -8.269 -7.468 34.483 1.00 76.75 102 LYS A O 1
ATOM 849 N N . ASP A 1 103 ? -7.979 -5.358 35.197 1.00 81.88 103 ASP A N 1
ATOM 850 C CA . ASP A 1 103 ? -9.326 -4.913 34.840 1.00 81.88 103 ASP A CA 1
ATOM 851 C C . ASP A 1 103 ? -9.409 -4.465 33.387 1.00 81.88 103 ASP A C 1
ATOM 853 O O . ASP A 1 103 ? -8.591 -3.660 32.926 1.00 81.88 103 ASP A O 1
ATOM 857 N N . HIS A 1 104 ? -10.448 -4.922 32.696 1.00 78.25 104 HIS A N 1
ATOM 858 C CA . HIS A 1 104 ? -10.740 -4.487 31.340 1.00 78.25 104 HIS A CA 1
ATOM 859 C C . HIS A 1 104 ? -11.130 -2.992 31.338 1.00 78.25 104 HIS A C 1
ATOM 861 O O . HIS A 1 104 ? -12.031 -2.596 32.081 1.00 78.25 104 HIS A O 1
ATOM 867 N N . PRO A 1 105 ? -10.488 -2.128 30.527 1.00 78.62 105 PRO A N 1
ATOM 868 C CA . PRO A 1 105 ? -10.894 -0.729 30.395 1.00 78.62 105 PRO A CA 1
ATOM 869 C C . PRO A 1 105 ? -12.331 -0.611 29.865 1.00 78.62 105 PRO A C 1
ATOM 871 O O . PRO A 1 105 ? -12.744 -1.410 29.023 1.00 78.62 105 PRO A O 1
ATOM 874 N N . HIS A 1 106 ? -13.091 0.390 30.316 1.00 75.06 106 HIS A N 1
ATOM 875 C CA . HIS A 1 106 ? -14.413 0.662 29.747 1.00 75.06 106 HIS A CA 1
ATOM 876 C C . HIS A 1 106 ? -14.295 0.970 28.249 1.00 75.06 106 HIS A C 1
ATOM 878 O O . HIS A 1 106 ? -13.443 1.754 27.836 1.00 75.06 106 HIS A O 1
ATOM 884 N N . GLN A 1 107 ? -15.153 0.349 27.440 1.00 74.75 107 GLN A N 1
ATOM 885 C CA . GLN A 1 107 ? -15.182 0.522 25.989 1.00 74.75 107 GLN A CA 1
ATOM 886 C C . GLN A 1 107 ? -16.624 0.629 25.490 1.00 74.75 107 GLN A C 1
ATOM 888 O O . GLN A 1 107 ? -17.531 0.041 26.076 1.00 74.75 107 GLN A O 1
ATOM 893 N N . GLY A 1 108 ? -16.826 1.395 24.415 1.00 74.38 108 GLY A N 1
ATOM 894 C CA . GLY A 1 108 ? -18.094 1.435 23.682 1.00 74.38 108 GLY A CA 1
ATOM 895 C C . GLY A 1 108 ? -18.192 0.298 22.657 1.00 74.38 108 GLY A C 1
ATOM 896 O O . GLY A 1 108 ? -17.574 -0.750 22.825 1.00 74.38 108 GLY A O 1
ATOM 897 N N . LYS A 1 109 ? -18.911 0.533 21.549 1.00 74.88 109 LYS A N 1
ATOM 898 C CA . LYS A 1 109 ? -19.069 -0.420 20.425 1.00 74.88 109 LYS A CA 1
ATOM 899 C C . LYS A 1 109 ? -17.735 -0.974 19.895 1.00 74.88 109 LYS A C 1
ATOM 901 O O . LYS A 1 109 ? -17.656 -2.141 19.527 1.00 74.88 109 LYS A O 1
ATOM 906 N N . HIS A 1 110 ? -16.695 -0.140 19.874 1.00 77.56 110 HIS A N 1
ATOM 907 C CA . HIS A 1 110 ? -15.340 -0.514 19.474 1.00 77.56 110 HIS A CA 1
ATOM 908 C C . HIS A 1 110 ? -14.337 -0.052 20.521 1.00 77.56 110 HIS A C 1
ATOM 910 O O . HIS A 1 110 ? -14.462 1.049 21.071 1.00 77.56 110 HIS A O 1
ATOM 916 N N . ASN A 1 111 ? -13.321 -0.878 20.753 1.00 84.69 111 ASN A N 1
ATOM 917 C CA . ASN A 1 111 ? -12.206 -0.512 21.610 1.00 84.69 111 ASN A CA 1
ATOM 918 C C . ASN A 1 111 ? -11.302 0.532 20.921 1.00 84.69 111 ASN A C 1
ATOM 920 O O . ASN A 1 111 ? -11.331 0.684 19.698 1.00 84.69 111 ASN A O 1
ATOM 924 N N . ALA A 1 112 ? -10.503 1.274 21.690 1.00 82.06 112 ALA A N 1
ATOM 925 C CA . ALA A 1 112 ? -9.696 2.370 21.143 1.00 82.06 112 ALA A CA 1
ATOM 926 C C . ALA A 1 112 ? -8.648 1.907 20.101 1.00 82.06 112 ALA A C 1
ATOM 928 O O . ALA A 1 112 ? -8.412 2.592 19.102 1.00 82.06 112 ALA A O 1
ATOM 929 N N . LEU A 1 113 ? -8.083 0.704 20.276 1.00 82.69 113 LEU A N 1
ATOM 930 C CA . LEU A 1 113 ? -7.153 0.102 19.312 1.00 82.69 113 LEU A CA 1
ATOM 931 C C . LEU A 1 113 ? -7.861 -0.307 18.010 1.00 82.69 113 LEU A C 1
ATOM 933 O O . LEU A 1 113 ? -7.348 -0.066 16.922 1.00 82.69 113 LEU A O 1
ATOM 937 N N . GLN A 1 114 ? -9.061 -0.875 18.112 1.00 85.94 114 GLN A N 1
ATOM 938 C CA . GLN A 1 114 ? -9.914 -1.294 17.002 1.00 85.94 114 GLN A CA 1
ATOM 939 C C . GLN A 1 114 ? -10.372 -0.094 16.189 1.00 85.94 114 GLN A C 1
ATOM 941 O O . GLN A 1 114 ? -10.261 -0.129 14.971 1.00 85.94 114 GLN A O 1
ATOM 946 N N . LYS A 1 115 ? -10.824 0.986 16.839 1.00 86.56 115 LYS A N 1
ATOM 947 C CA . LYS A 1 115 ? -11.167 2.235 16.142 1.00 86.56 115 LYS A CA 1
ATOM 948 C C . LYS A 1 115 ? -9.999 2.741 15.310 1.00 86.56 115 LYS A C 1
ATOM 950 O O . LYS A 1 115 ? -10.161 3.013 14.126 1.00 86.56 115 LYS A O 1
ATOM 955 N N . THR A 1 116 ? -8.814 2.790 15.915 1.00 85.12 116 THR A N 1
ATOM 956 C CA . THR A 1 116 ? -7.593 3.215 15.224 1.00 85.12 116 THR A CA 1
ATOM 957 C C . THR A 1 116 ? -7.288 2.305 14.033 1.00 85.12 116 THR A C 1
ATOM 959 O O . THR A 1 116 ? -7.047 2.801 12.936 1.00 85.12 116 THR A O 1
ATOM 962 N N . ALA A 1 117 ? -7.373 0.983 14.202 1.00 87.88 117 ALA A N 1
ATOM 963 C CA . ALA A 1 117 ? -7.164 0.031 13.114 1.00 87.88 117 ALA A CA 1
ATOM 964 C C . ALA A 1 117 ? -8.196 0.191 11.981 1.00 87.88 117 ALA A C 1
ATOM 966 O O . ALA A 1 117 ? -7.820 0.257 10.813 1.00 87.88 117 ALA A O 1
ATOM 967 N N . TYR A 1 118 ? -9.484 0.308 12.307 1.00 89.00 118 TYR A N 1
ATOM 968 C CA . TYR A 1 118 ? -10.564 0.479 11.330 1.00 89.00 118 TYR A CA 1
ATOM 969 C C . TYR A 1 118 ? -10.517 1.824 10.610 1.00 89.00 118 TYR A C 1
ATOM 971 O O . TYR A 1 118 ? -10.938 1.908 9.460 1.00 89.00 118 TYR A O 1
ATOM 979 N N . PHE A 1 119 ? -9.985 2.859 11.255 1.00 89.19 119 PHE A N 1
ATOM 980 C CA . PHE A 1 119 ? -9.743 4.146 10.621 1.00 89.19 119 PHE A CA 1
ATOM 981 C C . PHE A 1 119 ? -8.525 4.115 9.690 1.00 89.19 119 PHE A C 1
ATOM 983 O O . PHE A 1 119 ? -8.573 4.662 8.592 1.00 89.19 119 PHE A O 1
ATOM 990 N N . LEU A 1 120 ? -7.436 3.464 10.105 1.00 90.50 120 LEU A N 1
ATOM 991 C CA . LEU A 1 120 ? -6.203 3.398 9.320 1.00 90.50 120 LEU A CA 1
ATOM 992 C C . LEU A 1 120 ? -6.303 2.442 8.128 1.00 90.50 120 LEU A C 1
ATOM 994 O O . LEU A 1 120 ? -5.693 2.703 7.094 1.00 90.50 120 LEU A O 1
ATOM 998 N N . LEU A 1 121 ? -7.074 1.358 8.239 1.00 91.12 121 LEU A N 1
ATOM 999 C CA . LEU A 1 121 ? -7.165 0.337 7.194 1.00 91.12 121 LEU A CA 1
ATOM 1000 C C . LEU A 1 121 ? -7.590 0.919 5.824 1.00 91.12 121 LEU A C 1
ATOM 1002 O O . LEU A 1 121 ? -6.899 0.652 4.840 1.00 91.12 121 LEU A O 1
ATOM 1006 N N . PRO A 1 122 ? -8.637 1.762 5.711 1.00 91.38 122 PRO A N 1
ATOM 1007 C CA . PRO A 1 122 ? -8.983 2.401 4.443 1.00 91.38 122 PRO A CA 1
ATOM 1008 C C . PRO A 1 122 ? -7.955 3.433 3.977 1.00 91.38 122 PRO A C 1
ATOM 1010 O O . PRO A 1 122 ? -7.786 3.606 2.775 1.00 91.38 122 PRO A O 1
ATOM 1013 N N . VAL A 1 123 ? -7.248 4.097 4.899 1.00 92.25 123 VAL A N 1
ATOM 1014 C CA . VAL A 1 123 ? -6.187 5.063 4.565 1.00 92.25 123 VAL A CA 1
ATOM 1015 C C . VAL A 1 123 ? -5.005 4.350 3.904 1.00 92.25 123 VAL A C 1
ATOM 1017 O O . VAL A 1 123 ? -4.580 4.749 2.821 1.00 92.25 123 VAL A O 1
ATOM 1020 N N . PHE A 1 124 ? -4.517 3.259 4.500 1.00 93.94 124 PHE A N 1
ATOM 1021 C CA . PHE A 1 124 ? -3.461 2.436 3.902 1.00 93.94 124 PHE A CA 1
ATOM 1022 C C . PHE A 1 124 ? -3.930 1.742 2.622 1.00 93.94 124 PHE A C 1
ATOM 1024 O O . PHE A 1 124 ? -3.184 1.695 1.646 1.00 93.94 124 PHE A O 1
ATOM 1031 N N . GLY A 1 125 ? -5.184 1.283 2.576 1.00 94.00 125 GLY A N 1
ATOM 1032 C CA . GLY A 1 125 ? -5.790 0.755 1.355 1.00 94.00 125 GLY A CA 1
ATOM 1033 C C . GLY A 1 125 ? -5.800 1.781 0.216 1.00 94.00 125 GLY A C 1
ATOM 1034 O O . GLY A 1 125 ? -5.397 1.463 -0.901 1.00 94.00 125 GLY A O 1
ATOM 1035 N N . ALA A 1 126 ? -6.188 3.028 0.497 1.00 94.44 126 ALA A N 1
ATOM 1036 C CA . ALA A 1 126 ? -6.167 4.112 -0.482 1.00 94.44 126 ALA A CA 1
ATOM 1037 C C . ALA A 1 126 ? -4.736 4.444 -0.928 1.00 94.44 126 ALA A C 1
ATOM 1039 O O . ALA A 1 126 ? -4.487 4.586 -2.125 1.00 94.44 126 ALA A O 1
ATOM 1040 N N . LEU A 1 127 ? -3.781 4.499 0.007 1.00 95.81 127 LEU A N 1
ATOM 1041 C CA . LEU A 1 127 ? -2.364 4.693 -0.303 1.00 95.81 127 LEU A CA 1
ATOM 1042 C C . LEU A 1 127 ? -1.838 3.589 -1.231 1.00 95.81 127 LEU A C 1
ATOM 1044 O O . LEU A 1 127 ? -1.197 3.894 -2.237 1.00 95.81 127 LEU A O 1
ATOM 1048 N N . ALA A 1 128 ? -2.142 2.321 -0.939 1.00 96.00 128 ALA A N 1
ATOM 1049 C CA . ALA A 1 128 ? -1.759 1.184 -1.770 1.00 96.00 128 ALA A CA 1
ATOM 1050 C C . ALA A 1 128 ? -2.368 1.283 -3.178 1.00 96.00 128 ALA A C 1
ATOM 1052 O O . ALA A 1 128 ? -1.661 1.097 -4.166 1.00 96.00 128 ALA A O 1
ATOM 1053 N N . VAL A 1 129 ? -3.650 1.640 -3.300 1.00 95.25 129 VAL A N 1
ATOM 1054 C CA . VAL A 1 129 ? -4.311 1.808 -4.606 1.00 95.25 129 VAL A CA 1
ATOM 1055 C C . VAL A 1 129 ? -3.686 2.956 -5.404 1.00 95.25 129 VAL A C 1
ATOM 1057 O O . VAL A 1 129 ? -3.316 2.759 -6.560 1.00 95.25 129 VAL A O 1
ATOM 1060 N N . LEU A 1 130 ? -3.510 4.135 -4.801 1.00 95.88 130 LEU A N 1
ATOM 1061 C CA . LEU A 1 130 ? -2.967 5.314 -5.486 1.00 95.88 130 LEU A CA 1
ATOM 1062 C C . LEU A 1 130 ? -1.518 5.105 -5.940 1.00 95.88 130 LEU A C 1
ATOM 1064 O O . LEU A 1 130 ? -1.178 5.396 -7.086 1.00 95.88 130 LEU A O 1
ATOM 1068 N N . THR A 1 131 ? -0.672 4.554 -5.068 1.00 96.81 131 THR A N 1
ATOM 1069 C CA . THR A 1 131 ? 0.717 4.218 -5.417 1.00 96.81 131 THR A CA 1
ATOM 1070 C C . THR A 1 131 ? 0.778 3.101 -6.462 1.00 96.81 131 THR A C 1
ATOM 1072 O O . THR A 1 131 ? 1.588 3.173 -7.382 1.00 96.81 131 THR A O 1
ATOM 1075 N N . GLY A 1 132 ? -0.120 2.112 -6.395 1.00 95.56 132 GLY A N 1
ATOM 1076 C CA . GLY A 1 132 ? -0.221 1.037 -7.384 1.00 95.56 132 GLY A CA 1
ATOM 1077 C C . GLY A 1 132 ? -0.584 1.558 -8.775 1.00 95.56 132 GLY A C 1
ATOM 1078 O O . GLY A 1 132 ? 0.068 1.204 -9.757 1.00 95.56 132 GLY A O 1
ATOM 1079 N N . ILE A 1 133 ? -1.557 2.469 -8.859 1.00 95.38 133 ILE A N 1
ATOM 1080 C CA . ILE A 1 133 ? -1.936 3.160 -10.101 1.00 95.38 133 ILE A CA 1
ATOM 1081 C C . ILE A 1 133 ? -0.753 3.979 -10.647 1.00 95.38 133 ILE A C 1
ATOM 1083 O O . ILE A 1 133 ? -0.448 3.901 -11.840 1.00 95.38 133 ILE A O 1
ATOM 1087 N N . ALA A 1 134 ? -0.037 4.698 -9.776 1.00 96.12 134 ALA A N 1
ATOM 1088 C CA . ALA A 1 134 ? 1.137 5.487 -10.154 1.00 96.12 134 ALA A CA 1
ATOM 1089 C C . ALA A 1 134 ? 2.278 4.634 -10.742 1.00 96.12 134 ALA A C 1
ATOM 1091 O O . ALA A 1 134 ? 3.010 5.101 -11.613 1.00 96.12 134 ALA A O 1
ATOM 1092 N N . ILE A 1 135 ? 2.442 3.391 -10.279 1.00 95.19 135 ILE A N 1
ATOM 1093 C CA . ILE A 1 135 ? 3.455 2.444 -10.780 1.00 95.19 135 ILE A CA 1
ATOM 1094 C C . ILE A 1 135 ? 2.963 1.715 -12.033 1.00 95.19 135 ILE A C 1
ATOM 1096 O O . ILE A 1 135 ? 3.772 1.335 -12.879 1.00 95.19 135 ILE A O 1
ATOM 1100 N N . TRP A 1 136 ? 1.652 1.504 -12.170 1.00 94.19 136 TRP A N 1
ATOM 1101 C CA . TRP A 1 136 ? 1.074 0.815 -13.321 1.00 94.19 136 TRP A CA 1
ATOM 1102 C C . TRP A 1 136 ? 1.229 1.624 -14.613 1.00 94.19 136 TRP A C 1
ATOM 1104 O O . TRP A 1 136 ? 1.561 1.055 -15.655 1.00 94.19 136 TRP A O 1
ATOM 1114 N N . LYS A 1 137 ? 1.029 2.946 -14.538 1.00 93.50 137 LYS A N 1
ATOM 1115 C CA . LYS A 1 137 ? 1.065 3.867 -15.684 1.00 93.50 137 LYS A CA 1
ATOM 1116 C C . LYS A 1 137 ? 1.907 5.124 -15.399 1.00 93.50 137 LYS A C 1
ATOM 1118 O O . LYS A 1 137 ? 1.388 6.234 -15.454 1.00 93.50 137 LYS A O 1
ATOM 1123 N N . PRO A 1 138 ? 3.218 4.992 -15.136 1.00 92.31 138 PRO A N 1
ATO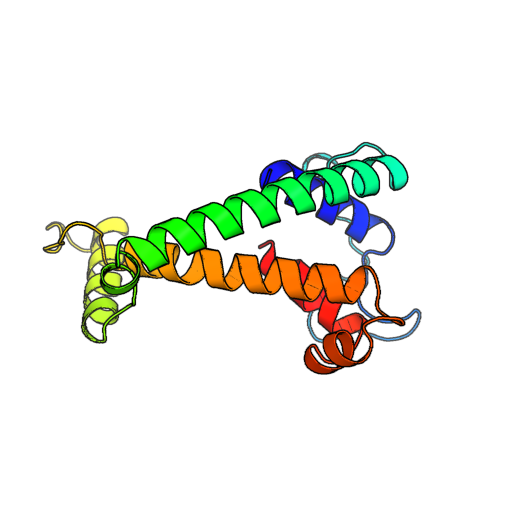M 1124 C CA . PRO A 1 138 ? 4.029 6.085 -14.591 1.00 92.31 138 PRO A CA 1
ATOM 1125 C C . PRO A 1 138 ? 4.274 7.245 -15.564 1.00 92.31 138 PRO A C 1
ATOM 1127 O O . PRO A 1 138 ? 4.554 8.355 -15.128 1.00 92.31 138 PRO A O 1
ATOM 1130 N N . VAL A 1 139 ? 4.192 6.998 -16.876 1.00 93.19 139 VAL A N 1
ATOM 1131 C CA . VAL A 1 139 ? 4.364 8.042 -17.902 1.00 93.19 139 VAL A CA 1
ATOM 1132 C C . VAL A 1 139 ? 3.042 8.763 -18.166 1.00 93.19 139 VAL A C 1
ATOM 1134 O O . VAL A 1 139 ? 3.003 9.987 -18.167 1.00 93.19 139 VAL A O 1
ATOM 1137 N N . GLU A 1 140 ? 1.948 8.014 -18.336 1.00 95.94 140 GLU A N 1
ATOM 1138 C CA . GLU A 1 140 ? 0.606 8.578 -18.558 1.00 95.94 140 GLU A CA 1
ATOM 1139 C C . GLU A 1 140 ? 0.098 9.334 -17.317 1.00 95.94 140 GLU A C 1
ATOM 1141 O O . GLU A 1 140 ? -0.564 10.360 -17.441 1.00 95.94 140 GLU A O 1
ATOM 1146 N N . LEU A 1 141 ? 0.447 8.860 -16.116 1.00 95.50 141 LEU A N 1
ATOM 1147 C CA . LEU A 1 141 ? 0.073 9.452 -14.829 1.00 95.50 141 LEU A CA 1
ATOM 1148 C C . LEU A 1 141 ? 1.265 10.116 -14.131 1.00 95.50 141 LEU A C 1
ATOM 1150 O O . LEU A 1 141 ? 1.352 10.113 -12.901 1.00 95.50 141 LEU A O 1
ATOM 1154 N N . ALA A 1 142 ? 2.168 10.725 -14.904 1.00 94.56 142 ALA A N 1
ATOM 1155 C CA . ALA A 1 142 ? 3.363 11.388 -14.382 1.00 94.56 142 ALA A CA 1
ATOM 1156 C C . ALA A 1 142 ? 3.095 12.369 -13.216 1.00 94.56 142 ALA A C 1
ATOM 1158 O O . ALA A 1 142 ? 3.868 12.335 -12.255 1.00 94.56 142 ALA A O 1
ATOM 1159 N N . PRO A 1 143 ? 2.011 13.181 -13.203 1.00 96.50 143 PRO A N 1
ATOM 1160 C CA . PRO A 1 143 ? 1.708 14.044 -12.058 1.00 96.50 143 PRO A CA 1
ATOM 1161 C C . PRO A 1 143 ? 1.464 13.260 -10.763 1.00 96.50 143 PRO A C 1
ATOM 1163 O O . PRO A 1 143 ? 1.962 13.640 -9.706 1.00 96.50 143 PRO A O 1
ATOM 1166 N N . LEU A 1 144 ? 0.751 12.131 -10.839 1.00 95.56 144 LEU A N 1
ATOM 1167 C CA . LEU A 1 144 ? 0.492 11.274 -9.682 1.00 95.56 144 LEU A CA 1
ATOM 1168 C C . LEU A 1 144 ? 1.787 10.625 -9.186 1.00 95.56 144 LEU A C 1
ATOM 1170 O O . LEU A 1 144 ? 2.061 10.602 -7.989 1.00 95.56 144 LEU A O 1
ATOM 1174 N N . THR A 1 145 ? 2.617 10.138 -10.107 1.00 95.50 145 THR A N 1
ATOM 1175 C CA . THR A 1 145 ? 3.932 9.582 -9.777 1.00 95.50 145 THR A CA 1
ATOM 1176 C C . THR A 1 145 ? 4.837 10.634 -9.128 1.00 95.50 145 THR A C 1
ATOM 1178 O O . THR A 1 145 ? 5.566 10.307 -8.192 1.00 95.50 145 THR A O 1
ATOM 1181 N N . ALA A 1 146 ? 4.766 11.897 -9.561 1.00 95.19 146 ALA A N 1
ATOM 1182 C CA . ALA A 1 146 ? 5.529 13.001 -8.982 1.00 95.19 146 ALA A CA 1
ATOM 1183 C C . ALA A 1 146 ? 5.109 13.324 -7.538 1.00 95.19 146 ALA A C 1
ATOM 1185 O O . ALA A 1 146 ? 5.983 13.540 -6.702 1.00 95.19 146 ALA A O 1
ATOM 1186 N N . VAL A 1 147 ? 3.808 13.275 -7.214 1.00 96.56 147 VAL A N 1
ATOM 1187 C CA . VAL A 1 147 ? 3.301 13.471 -5.836 1.00 96.56 147 VAL A CA 1
ATOM 1188 C C . VAL A 1 147 ? 3.926 12.476 -4.856 1.00 96.56 147 VAL A C 1
ATOM 1190 O O . VAL A 1 147 ? 4.230 12.830 -3.721 1.00 96.56 147 VAL A O 1
ATOM 1193 N N . PHE A 1 148 ? 4.181 11.245 -5.300 1.00 95.50 148 PHE A N 1
ATOM 1194 C CA . PHE A 1 148 ? 4.831 10.223 -4.480 1.00 95.50 148 PHE A CA 1
ATOM 1195 C C . PHE A 1 148 ? 6.365 10.293 -4.483 1.00 95.50 148 PHE A C 1
ATOM 1197 O O . PHE A 1 148 ? 6.997 9.403 -3.922 1.00 95.50 148 PHE A O 1
ATOM 1204 N N . GLY A 1 149 ? 6.975 11.321 -5.083 1.00 92.25 149 GLY A N 1
ATOM 1205 C CA . GLY A 1 149 ? 8.431 11.485 -5.163 1.00 92.25 149 GLY A CA 1
ATOM 1206 C C . GLY A 1 149 ? 9.077 10.805 -6.375 1.00 92.25 149 GLY A C 1
ATOM 1207 O O . GLY A 1 149 ? 10.293 10.644 -6.426 1.00 92.25 149 GLY A O 1
ATOM 1208 N N . GLY A 1 150 ? 8.289 10.391 -7.367 1.00 93.25 150 GLY A N 1
ATOM 1209 C CA . GLY A 1 150 ? 8.760 9.681 -8.553 1.00 93.25 150 GLY A CA 1
ATOM 1210 C C . GLY A 1 150 ? 8.581 8.163 -8.460 1.00 93.25 150 GLY A C 1
ATOM 1211 O O . GLY A 1 150 ? 8.111 7.617 -7.465 1.00 93.25 150 GLY A O 1
ATOM 1212 N N . TYR A 1 151 ? 8.965 7.453 -9.524 1.00 92.00 151 TYR A N 1
ATOM 1213 C CA . TYR A 1 151 ? 8.689 6.016 -9.670 1.00 92.00 151 TYR A CA 1
ATOM 1214 C C . TYR A 1 151 ? 9.325 5.145 -8.572 1.00 92.00 151 TYR A C 1
ATOM 1216 O O . TYR A 1 151 ? 8.697 4.208 -8.082 1.00 92.00 151 TYR A O 1
ATOM 1224 N N . VAL A 1 152 ? 10.560 5.463 -8.168 1.00 92.56 152 VAL A N 1
ATOM 1225 C CA . VAL A 1 152 ? 11.291 4.727 -7.120 1.00 92.56 152 VAL A CA 1
ATOM 1226 C C . VAL A 1 152 ? 10.566 4.836 -5.779 1.00 92.56 152 VAL A C 1
ATOM 1228 O O . VAL A 1 152 ? 10.268 3.821 -5.151 1.00 92.56 152 VAL A O 1
ATOM 1231 N N . TRP A 1 153 ? 10.218 6.059 -5.380 1.00 93.19 153 TRP A N 1
ATOM 1232 C CA . TRP A 1 153 ? 9.503 6.312 -4.135 1.00 93.19 153 TRP A CA 1
ATOM 1233 C C . TRP A 1 153 ? 8.074 5.773 -4.166 1.00 93.19 153 TRP A C 1
ATOM 1235 O O . TRP A 1 153 ? 7.644 5.171 -3.189 1.00 93.19 153 TRP A O 1
ATOM 1245 N N . ALA A 1 154 ? 7.366 5.869 -5.296 1.00 95.12 154 ALA A N 1
ATOM 1246 C CA . ALA A 1 154 ? 6.052 5.249 -5.453 1.00 95.12 154 ALA A CA 1
ATOM 1247 C C . ALA A 1 154 ? 6.106 3.730 -5.207 1.00 95.12 154 ALA A C 1
ATOM 1249 O O . ALA A 1 154 ? 5.289 3.213 -4.446 1.00 95.12 154 ALA A O 1
ATOM 1250 N N . ARG A 1 155 ? 7.099 3.021 -5.775 1.00 94.25 155 ARG A N 1
ATOM 1251 C CA . ARG A 1 155 ? 7.327 1.584 -5.509 1.00 94.25 155 ARG A CA 1
ATOM 1252 C C . ARG A 1 155 ? 7.582 1.302 -4.036 1.00 94.25 155 ARG A C 1
ATOM 1254 O O . ARG A 1 155 ? 7.043 0.329 -3.516 1.00 94.25 155 ARG A O 1
ATOM 1261 N N . TYR A 1 156 ? 8.389 2.132 -3.382 1.00 94.06 156 TYR A N 1
ATOM 1262 C CA . TYR A 1 156 ? 8.673 1.988 -1.960 1.00 94.06 156 TYR A CA 1
ATOM 1263 C C . TYR A 1 156 ? 7.414 2.183 -1.109 1.00 94.06 156 TYR A C 1
ATOM 1265 O O . TYR A 1 156 ? 7.081 1.309 -0.317 1.00 94.06 156 TYR A O 1
ATOM 1273 N N . TRP A 1 157 ? 6.655 3.261 -1.325 1.00 95.25 157 TRP A N 1
ATOM 1274 C CA . TRP A 1 157 ? 5.408 3.510 -0.597 1.00 95.25 157 TRP A CA 1
ATOM 1275 C C . TRP A 1 157 ? 4.374 2.410 -0.813 1.00 95.25 157 TRP A C 1
ATOM 1277 O O . TRP A 1 157 ? 3.732 1.986 0.143 1.00 95.25 157 TRP A O 1
ATOM 1287 N N . HIS A 1 158 ? 4.258 1.899 -2.039 1.00 95.94 158 HIS A N 1
ATOM 1288 C CA . HIS A 1 158 ? 3.388 0.766 -2.337 1.00 95.94 158 HIS A CA 1
ATOM 1289 C C . HIS A 1 158 ? 3.815 -0.503 -1.591 1.00 95.94 158 HIS A C 1
ATOM 1291 O O . HIS A 1 158 ? 2.976 -1.233 -1.071 1.00 95.94 158 HIS A O 1
ATOM 1297 N N . PHE A 1 159 ? 5.126 -0.754 -1.515 1.00 93.81 159 PHE A N 1
ATOM 1298 C CA . PHE A 1 159 ? 5.676 -1.878 -0.766 1.00 93.81 159 PHE A CA 1
ATOM 1299 C C . PHE A 1 159 ? 5.452 -1.728 0.739 1.00 93.81 159 PHE A C 1
ATOM 1301 O O . PHE A 1 159 ? 5.055 -2.679 1.390 1.00 93.81 159 PHE A O 1
ATOM 1308 N N . ILE A 1 160 ? 5.646 -0.540 1.307 1.00 92.69 160 ILE A N 1
ATOM 1309 C CA . ILE A 1 160 ? 5.387 -0.309 2.733 1.00 92.69 160 ILE A CA 1
ATOM 1310 C C . ILE A 1 160 ? 3.894 -0.415 3.056 1.00 92.69 160 ILE A C 1
ATOM 1312 O O . ILE A 1 160 ? 3.544 -0.957 4.093 1.00 92.69 160 ILE A O 1
ATOM 1316 N N . ALA A 1 161 ? 3.004 0.031 2.165 1.00 93.31 161 ALA A N 1
ATOM 1317 C CA . ALA A 1 161 ? 1.559 -0.050 2.381 1.00 93.31 161 ALA A CA 1
ATOM 1318 C C . ALA A 1 161 ? 1.004 -1.490 2.413 1.00 93.31 161 ALA A C 1
ATOM 1320 O O . ALA A 1 161 ? -0.153 -1.675 2.787 1.00 93.31 161 ALA A O 1
ATOM 1321 N N . MET A 1 162 ? 1.786 -2.498 2.001 1.00 89.00 162 MET A N 1
ATOM 1322 C CA . MET A 1 162 ? 1.387 -3.911 2.092 1.00 89.00 162 MET A CA 1
ATOM 1323 C C . MET A 1 162 ? 1.817 -4.595 3.399 1.00 89.00 162 MET A C 1
ATOM 1325 O O . MET A 1 162 ? 1.389 -5.729 3.625 1.00 89.00 162 MET A O 1
ATOM 1329 N N . LEU A 1 163 ? 2.683 -3.952 4.195 1.00 79.56 163 LEU A N 1
ATOM 1330 C CA . LEU A 1 163 ? 3.192 -4.449 5.479 1.00 79.56 163 LEU A CA 1
ATOM 1331 C C . LEU A 1 163 ? 2.264 -4.043 6.628 1.00 79.56 163 LEU A C 1
ATOM 1333 O O . LEU A 1 163 ? 2.031 -4.912 7.497 1.00 79.56 163 LEU A O 1
#

pLDDT: mean 89.66, std 6.38, range [74.38, 97.12]

Radius of gyration: 19.12 Å; chains: 1; bounding box: 49×34×54 Å

Foldseek 3Di:
DLLLLQQLLLQLCQVQVALDDVPDHDPPDPCGPPRDDNVSHDQPHNVRSVVSNVVVLVVLVVVLVVVVVVCVVVVVLVVLDQDPVLVVQVVVQVCVVVVVDVDRDDDDPDHSVRSPCVNVLSVLSVLLSLLVVCQVCVPVPVVSCVVQVHNSSSSVSNNVSSD

Sequence (163 aa):
AIIIMVGSGLRIFNAYPAFARKGEMFCCYPFEHKPIPAWLTFGGWLGGARHWHFAMMWALAVNGLVYLTFIYLHGEWRDLVPRRGDIRDSLQMVKFYTFRRKDHPHQGKHNALQKTAYFLLPVFGALAVLTGIAIWKPVELAPLTAVFGGYVWARYWHFIAML